Protein AF-A0A5A9PJC8-F1 (afdb_monomer_lite)

Sequence (171 aa):
MLGDKQVGGGYESVLSQLKVRIEHLNRTNTLSHHTIQRSDTGTTRKRSSTDSYGCTRWQPALPPGEGYDSLEVKRQKIEEMHLHEGISGAERGDVCKLIEGTYWLQRHMINATPSPTIADIKTKWPYLFTQRHIYGHFEQLTDKKSAQMFGIVYSGVWTNHKLIFQKQTNQ

Secondary structure (DSSP, 8-state):
---------THHHHHHHHHHHHHHHHS--TTTTSS----SS-------GGG--S-TTSSPPPPTT--HHHHHHHHHHHHHHHHHHGGGGGG-HHHHHHHHHTHHHHHHHHT-SSPPPHHHHHHH-TTTTSHHHHHHHHHHHHSS-HHHHHHHHTTS-------SS------

Organism: NCBI:txid1572043

Foldseek 3Di:
DDDPPDDDDPVVVVVVVVVVVVVVVVPPPPVVVPPDDDDPDPDDDDDDPVVQQAQPPLQPDDDPPDDPVNLVVLLVVLLVQCVVQNQNCLPDPSNVVSLLNNLNVLSCQCVDPVGDDPVVSCNSHVNCPPPVNVQVSSCNRRVDHPVVVVVVCVVDDDDDPDDDRDDPPDD

Radius of gyration: 23.4 Å; chains: 1; bounding box: 36×79×56 Å

Structure (mmCIF, N/CA/C/O backbone):
data_AF-A0A5A9PJC8-F1
#
_entry.id   AF-A0A5A9PJC8-F1
#
loop_
_atom_site.group_PDB
_atom_site.id
_atom_site.type_symbol
_atom_site.label_atom_id
_atom_site.label_alt_id
_atom_site.label_comp_id
_atom_site.label_asym_id
_atom_site.label_entity_id
_atom_site.label_seq_id
_atom_site.pdbx_PDB_ins_code
_atom_site.Cartn_x
_atom_site.Cartn_y
_atom_site.Cartn_z
_atom_site.occupancy
_atom_site.B_iso_or_equiv
_atom_site.auth_seq_id
_atom_site.auth_comp_id
_atom_site.auth_asym_id
_atom_site.auth_atom_id
_atom_site.pdbx_PDB_model_num
ATOM 1 N N . MET A 1 1 ? -14.274 -60.606 -26.144 1.00 35.06 1 MET A N 1
ATOM 2 C CA . MET A 1 1 ? -12.861 -60.323 -26.472 1.00 35.06 1 MET A CA 1
ATOM 3 C C . MET A 1 1 ? -12.687 -58.814 -26.466 1.00 35.06 1 MET A C 1
ATOM 5 O O . MET A 1 1 ? -13.561 -58.131 -26.987 1.00 35.06 1 MET A O 1
ATOM 9 N N . LEU A 1 2 ? -11.678 -58.327 -25.740 1.00 42.22 2 LEU A N 1
ATOM 10 C CA . LEU A 1 2 ? -11.449 -56.918 -25.412 1.00 42.22 2 LEU A CA 1
ATOM 11 C C . LEU A 1 2 ? -11.311 -56.053 -26.674 1.00 42.22 2 LEU A C 1
ATOM 13 O O . LEU A 1 2 ? -10.562 -56.396 -27.582 1.00 42.22 2 LEU A O 1
ATOM 17 N N . GLY A 1 3 ? -12.026 -54.928 -26.703 1.00 45.72 3 GLY A N 1
ATOM 18 C CA . GLY A 1 3 ? -11.773 -53.839 -27.639 1.00 45.72 3 GLY A CA 1
ATOM 19 C C . GLY A 1 3 ? -10.758 -52.887 -27.021 1.00 45.72 3 GLY A C 1
ATOM 20 O O . GLY A 1 3 ? -11.138 -51.992 -26.264 1.00 45.72 3 GLY A O 1
ATOM 21 N N . ASP A 1 4 ? -9.482 -53.102 -27.324 1.00 49.09 4 ASP A N 1
ATOM 22 C CA . ASP A 1 4 ? -8.403 -52.214 -26.908 1.00 49.09 4 ASP A CA 1
ATOM 23 C C . ASP A 1 4 ? -8.557 -50.871 -27.631 1.00 49.09 4 ASP A C 1
ATOM 25 O O . ASP A 1 4 ? -8.273 -50.725 -28.821 1.00 49.09 4 ASP A O 1
ATOM 29 N N . LYS A 1 5 ? -9.053 -49.866 -26.904 1.00 57.78 5 LYS A N 1
ATOM 30 C CA . LYS A 1 5 ? -9.005 -48.469 -27.336 1.00 57.78 5 LYS A CA 1
ATOM 31 C C . LYS A 1 5 ? -7.539 -48.050 -27.357 1.00 57.78 5 LYS A C 1
ATOM 33 O O . LYS A 1 5 ? -6.948 -47.793 -26.312 1.00 57.78 5 LYS A O 1
ATOM 38 N N . GLN A 1 6 ? -6.975 -48.025 -28.558 1.00 56.53 6 GLN A N 1
ATOM 39 C CA . GLN A 1 6 ? -5.624 -47.579 -28.861 1.00 56.53 6 GLN A CA 1
ATOM 40 C C . GLN A 1 6 ? -5.335 -46.232 -28.182 1.00 56.53 6 GLN A C 1
ATOM 42 O O . GLN A 1 6 ? -5.897 -45.195 -28.536 1.00 56.53 6 GLN A O 1
ATOM 47 N N . VAL A 1 7 ? -4.475 -46.273 -27.165 1.00 55.66 7 VAL A N 1
ATOM 48 C CA . VAL A 1 7 ? -3.917 -45.094 -26.499 1.00 55.66 7 VAL A CA 1
ATOM 49 C C . VAL A 1 7 ? -3.100 -44.322 -27.538 1.00 55.66 7 VAL A C 1
ATOM 51 O O . VAL A 1 7 ? -2.328 -44.926 -28.283 1.00 55.66 7 VAL A O 1
ATOM 54 N N . GLY A 1 8 ? -3.339 -43.009 -27.627 1.00 58.50 8 GLY A N 1
ATOM 55 C CA . GLY A 1 8 ? -2.855 -42.126 -28.692 1.00 58.50 8 GLY A CA 1
ATOM 56 C C . GLY A 1 8 ? -1.394 -42.358 -29.079 1.00 58.50 8 GLY A C 1
ATOM 57 O O . GLY A 1 8 ? -0.519 -42.466 -28.220 1.00 58.50 8 GLY A O 1
ATOM 58 N N . GLY A 1 9 ? -1.138 -42.439 -30.388 1.00 60.62 9 GLY A N 1
ATOM 59 C CA . GLY A 1 9 ? 0.200 -42.650 -30.927 1.00 60.62 9 GLY A CA 1
ATOM 60 C C . GLY A 1 9 ? 1.156 -41.581 -30.404 1.00 60.62 9 GLY A C 1
ATOM 61 O O . GLY A 1 9 ? 0.921 -40.391 -30.589 1.00 60.62 9 GLY A O 1
ATOM 62 N N . GLY A 1 10 ? 2.238 -41.995 -29.736 1.00 64.94 10 GLY A N 1
ATOM 63 C CA . GLY A 1 10 ? 3.174 -41.091 -29.051 1.00 64.94 10 GLY A CA 1
ATOM 64 C C . GLY A 1 10 ? 3.765 -39.978 -29.930 1.00 64.94 10 GLY A C 1
ATOM 65 O O . GLY A 1 10 ? 4.237 -38.970 -29.404 1.00 64.94 10 GLY A O 1
ATOM 66 N N . TYR A 1 11 ? 3.679 -40.110 -31.257 1.00 72.69 11 TYR A N 1
ATOM 67 C CA . TYR A 1 11 ? 4.076 -39.091 -32.226 1.00 72.69 11 TYR A CA 1
ATOM 68 C C . TYR A 1 11 ? 3.193 -37.827 -32.191 1.00 72.69 11 TYR A C 1
ATOM 70 O O . TYR A 1 11 ? 3.696 -36.739 -32.463 1.00 72.69 11 TYR A O 1
ATOM 78 N N . GLU A 1 12 ? 1.924 -37.920 -31.777 1.00 77.38 12 GLU A N 1
ATOM 79 C CA . GLU A 1 12 ? 1.019 -36.764 -31.644 1.00 77.38 12 GLU A CA 1
ATOM 80 C C . GLU A 1 12 ? 1.549 -35.746 -30.622 1.00 77.38 12 GLU A C 1
ATOM 82 O O . GLU A 1 12 ? 1.472 -34.531 -30.816 1.00 77.38 12 GLU A O 1
ATOM 87 N N . SER A 1 13 ? 2.174 -36.240 -29.547 1.00 77.19 13 SER A N 1
ATOM 88 C CA . SER A 1 13 ? 2.784 -35.391 -28.520 1.00 77.19 13 SER A CA 1
ATOM 89 C C . SER A 1 13 ? 3.969 -34.587 -29.064 1.00 77.19 13 SER A C 1
ATOM 91 O O . SER A 1 13 ? 4.107 -33.402 -28.755 1.00 77.19 13 SER A O 1
ATOM 93 N N . VAL A 1 14 ? 4.784 -35.206 -29.924 1.00 81.62 14 VAL A N 1
ATOM 94 C CA . VAL A 1 14 ? 5.953 -34.582 -30.554 1.00 81.62 14 VAL A CA 1
ATOM 95 C C . VAL A 1 14 ? 5.510 -33.569 -31.605 1.00 81.62 14 VAL A C 1
ATOM 97 O O . VAL A 1 14 ? 6.025 -32.454 -31.634 1.00 81.62 14 VAL A O 1
ATOM 100 N N . LEU A 1 15 ? 4.508 -33.908 -32.419 1.00 87.19 15 LEU A N 1
ATOM 101 C CA . LEU A 1 15 ? 3.936 -32.996 -33.412 1.00 87.19 15 LEU A CA 1
ATOM 102 C C . LEU A 1 15 ? 3.305 -31.761 -32.760 1.00 87.19 15 LEU A C 1
ATOM 104 O O . LEU A 1 15 ? 3.507 -30.644 -33.238 1.00 87.19 15 LEU A O 1
ATOM 108 N N . SER A 1 16 ? 2.598 -31.940 -31.642 1.00 80.88 16 SER A N 1
ATOM 109 C CA . SER A 1 16 ? 2.019 -30.833 -30.876 1.00 80.88 16 SER A CA 1
ATOM 110 C C . SER A 1 16 ? 3.103 -29.902 -30.319 1.00 80.88 16 SER A C 1
ATOM 112 O O . SER A 1 16 ? 3.038 -28.686 -30.508 1.00 80.88 16 SER A O 1
ATOM 114 N N . GLN A 1 17 ? 4.165 -30.462 -29.730 1.00 86.06 17 GLN A N 1
ATOM 115 C CA . GLN A 1 17 ? 5.312 -29.684 -29.247 1.00 86.06 17 GLN A CA 1
ATOM 116 C C . GLN A 1 17 ? 6.023 -28.932 -30.380 1.00 86.06 17 GLN A C 1
ATOM 118 O O . GLN A 1 17 ? 6.364 -27.758 -30.223 1.00 86.06 17 GLN A O 1
ATOM 123 N N . LEU A 1 18 ? 6.206 -29.574 -31.539 1.00 91.75 18 LEU A N 1
ATOM 124 C CA . LEU A 1 18 ? 6.846 -28.965 -32.704 1.00 91.75 18 LEU A CA 1
ATOM 125 C C . LEU A 1 18 ? 6.014 -27.799 -33.252 1.00 91.75 18 LEU A C 1
ATOM 127 O O . LEU A 1 18 ? 6.555 -26.732 -33.537 1.00 91.75 18 LEU A O 1
ATOM 131 N N . LYS A 1 19 ? 4.691 -27.970 -33.334 1.00 89.56 19 LYS A N 1
ATOM 132 C CA . LYS A 1 19 ? 3.757 -26.928 -33.776 1.00 89.56 19 LYS A CA 1
ATOM 133 C C . LYS A 1 19 ? 3.785 -25.716 -32.845 1.00 89.56 19 LYS A C 1
ATOM 135 O O . LYS A 1 19 ? 3.910 -24.592 -33.325 1.00 89.56 19 LYS A O 1
ATOM 140 N N . VAL A 1 20 ? 3.754 -25.943 -31.530 1.00 85.50 20 VAL A N 1
ATOM 141 C CA . VAL A 1 20 ? 3.872 -24.877 -30.519 1.00 85.50 20 VAL A CA 1
ATOM 142 C C . VAL A 1 20 ? 5.219 -24.162 -30.630 1.00 85.50 20 VAL A C 1
ATOM 144 O O . VAL A 1 20 ? 5.277 -22.935 -30.561 1.00 85.50 20 VAL A O 1
ATOM 147 N N . ARG A 1 21 ? 6.312 -24.904 -30.845 1.00 87.12 21 ARG A N 1
ATOM 148 C CA . ARG A 1 21 ? 7.652 -24.326 -31.013 1.00 87.12 21 ARG A CA 1
ATOM 149 C C . ARG A 1 21 ? 7.737 -23.450 -32.264 1.00 87.12 21 ARG A C 1
ATOM 151 O O . ARG A 1 21 ? 8.265 -22.346 -32.174 1.00 87.12 21 ARG A O 1
ATOM 158 N N . ILE A 1 22 ? 7.205 -23.909 -33.398 1.00 88.31 22 ILE A N 1
ATOM 159 C CA . ILE A 1 22 ? 7.155 -23.146 -34.656 1.00 88.31 22 ILE A CA 1
ATOM 160 C C . ILE A 1 22 ? 6.317 -21.881 -34.480 1.00 88.31 22 ILE A C 1
ATOM 162 O O . ILE A 1 22 ? 6.753 -20.803 -34.866 1.00 88.31 22 ILE A O 1
ATOM 166 N N . GLU A 1 23 ? 5.147 -21.986 -33.851 1.00 84.50 23 GLU A N 1
ATOM 167 C CA . GLU A 1 23 ? 4.307 -20.826 -33.561 1.00 84.50 23 GLU A CA 1
ATOM 168 C C . GLU A 1 23 ? 5.037 -19.815 -32.667 1.00 84.50 23 GLU A C 1
ATOM 170 O O . GLU A 1 23 ? 5.033 -18.623 -32.956 1.00 84.50 23 GLU A O 1
ATOM 175 N N . HIS A 1 24 ? 5.722 -20.276 -31.618 1.00 79.88 24 HIS A N 1
ATOM 176 C CA . HIS A 1 24 ? 6.482 -19.407 -30.723 1.00 79.88 24 HIS A CA 1
ATOM 177 C C . HIS A 1 24 ? 7.649 -18.696 -31.429 1.00 79.88 24 HIS A C 1
ATOM 179 O O . HIS A 1 24 ? 7.890 -17.523 -31.163 1.00 79.88 24 HIS A O 1
ATOM 185 N N . LEU A 1 25 ? 8.342 -19.374 -32.351 1.00 81.12 25 LEU A N 1
ATOM 186 C CA . LEU A 1 25 ? 9.416 -18.782 -33.159 1.00 81.12 25 LEU A CA 1
ATOM 187 C C . LEU A 1 25 ? 8.877 -17.804 -34.220 1.00 81.12 25 LEU A C 1
ATOM 189 O O . LEU A 1 25 ? 9.477 -16.756 -34.455 1.00 81.12 25 LEU A O 1
ATOM 193 N N . ASN A 1 26 ? 7.724 -18.116 -34.817 1.00 76.88 26 ASN A N 1
ATOM 194 C CA . ASN A 1 26 ? 7.049 -17.267 -35.803 1.00 76.88 26 ASN A CA 1
ATOM 195 C C . ASN A 1 26 ? 6.331 -16.067 -35.178 1.00 76.88 26 ASN A C 1
ATOM 197 O O . ASN A 1 26 ? 6.042 -15.099 -35.877 1.00 76.88 26 ASN A O 1
ATOM 201 N N . ARG A 1 27 ? 6.080 -16.074 -33.864 1.00 69.94 27 ARG A N 1
ATOM 202 C CA . ARG A 1 27 ? 5.665 -14.893 -33.087 1.00 69.94 27 ARG A CA 1
ATOM 203 C C . ARG A 1 27 ? 6.832 -13.914 -32.898 1.00 69.94 27 ARG A C 1
ATOM 205 O O . ARG A 1 27 ? 7.015 -13.367 -31.810 1.00 69.94 27 ARG A O 1
ATOM 212 N N . THR A 1 28 ? 7.628 -13.705 -33.950 1.00 55.84 28 THR A N 1
ATOM 213 C CA . THR A 1 28 ? 8.737 -12.755 -34.012 1.00 55.84 28 THR A CA 1
ATOM 214 C C . THR A 1 28 ? 8.278 -11.450 -33.374 1.00 55.84 28 THR A C 1
ATOM 216 O O . THR A 1 28 ? 7.294 -10.857 -33.798 1.00 55.84 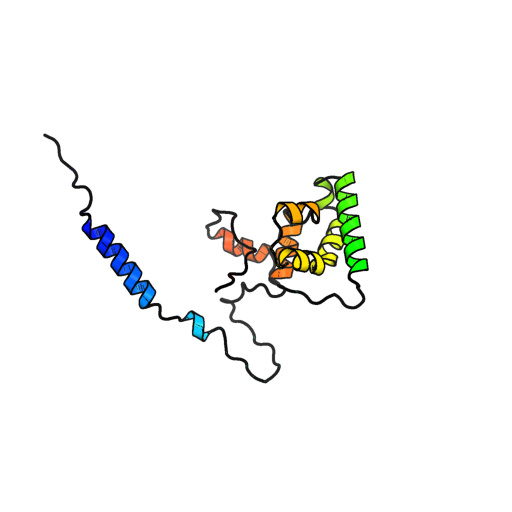28 THR A O 1
ATOM 219 N N . ASN A 1 29 ? 8.948 -11.113 -32.277 1.00 57.03 29 ASN A N 1
ATOM 220 C CA . ASN A 1 29 ? 8.639 -10.135 -31.241 1.00 57.03 29 ASN A CA 1
ATOM 221 C C . ASN A 1 29 ? 7.807 -8.901 -31.679 1.00 57.03 29 ASN A C 1
ATOM 223 O O . ASN A 1 29 ? 8.315 -7.783 -31.755 1.00 57.03 29 ASN A O 1
ATOM 227 N N . THR A 1 30 ? 6.496 -9.064 -31.884 1.00 52.06 30 THR A N 1
ATOM 228 C CA . THR A 1 30 ? 5.569 -7.944 -32.140 1.00 52.06 30 THR A CA 1
ATOM 229 C C . THR A 1 30 ? 5.432 -7.024 -30.925 1.00 52.06 30 THR A C 1
ATOM 231 O O . THR A 1 30 ? 5.014 -5.877 -31.060 1.00 52.06 30 THR A O 1
ATOM 234 N N . LEU A 1 31 ? 5.856 -7.487 -29.743 1.00 52.12 31 LEU A N 1
ATOM 235 C CA . LEU A 1 31 ? 5.922 -6.688 -28.521 1.00 52.12 31 LEU A CA 1
ATOM 236 C C . LEU A 1 31 ? 7.099 -5.697 -28.527 1.00 52.12 31 LEU A C 1
ATOM 238 O O . LEU A 1 31 ? 7.006 -4.638 -27.911 1.00 52.12 31 LEU A O 1
ATOM 242 N N . SER A 1 32 ? 8.180 -5.977 -29.263 1.00 46.62 32 SER A N 1
ATOM 243 C CA . SER A 1 32 ? 9.358 -5.096 -29.303 1.00 46.62 32 SER A CA 1
ATOM 244 C C . SER A 1 32 ? 9.175 -3.817 -30.124 1.00 46.62 32 SER A C 1
ATOM 246 O O . SER A 1 32 ? 9.923 -2.863 -29.923 1.00 46.62 32 SER A O 1
ATOM 248 N N . HIS A 1 33 ? 8.134 -3.722 -30.959 1.00 48.03 33 HIS A N 1
ATOM 249 C CA . HIS A 1 33 ? 7.837 -2.488 -31.696 1.00 48.03 33 HIS A CA 1
ATOM 250 C C . HIS A 1 33 ? 7.029 -1.452 -30.902 1.00 48.03 33 HIS A C 1
ATOM 252 O O . HIS A 1 33 ? 7.002 -0.286 -31.292 1.00 48.03 33 HIS A O 1
ATOM 258 N N . HIS A 1 34 ? 6.411 -1.822 -29.774 1.00 46.06 34 HIS A N 1
ATOM 259 C CA . HIS A 1 34 ? 5.541 -0.902 -29.031 1.00 46.06 34 HIS A CA 1
ATOM 260 C C . HIS A 1 34 ? 6.225 -0.158 -27.875 1.00 46.06 34 HIS A C 1
ATOM 262 O O . HIS A 1 34 ? 5.662 0.803 -27.351 1.00 46.06 34 HIS A O 1
ATOM 268 N N . THR A 1 35 ? 7.440 -0.549 -27.478 1.00 48.91 35 THR A N 1
ATOM 269 C CA . THR A 1 35 ? 8.063 -0.010 -26.256 1.00 48.91 35 THR A CA 1
ATOM 270 C C . THR A 1 35 ? 8.993 1.184 -26.483 1.00 48.91 35 THR A C 1
ATOM 272 O O . THR A 1 35 ? 9.245 1.920 -25.532 1.00 48.91 35 THR A O 1
ATOM 275 N N . ILE A 1 36 ? 9.475 1.475 -27.698 1.00 47.34 36 ILE A N 1
ATOM 276 C CA . ILE A 1 36 ? 10.401 2.606 -27.894 1.00 47.34 36 ILE A CA 1
ATOM 277 C C . ILE A 1 36 ? 10.078 3.388 -29.168 1.00 47.34 36 ILE A C 1
ATOM 279 O O . ILE A 1 36 ? 10.669 3.197 -30.221 1.00 47.34 36 ILE A O 1
ATOM 283 N N . GLN A 1 37 ? 9.190 4.370 -29.031 1.00 39.97 37 GLN A N 1
ATOM 284 C CA . GLN A 1 37 ? 9.353 5.627 -29.756 1.00 39.97 37 GLN A CA 1
ATOM 285 C C . GLN A 1 37 ? 9.348 6.749 -28.729 1.00 39.97 37 GLN A C 1
ATOM 287 O O . GLN A 1 37 ? 8.287 7.226 -28.330 1.00 39.97 37 GLN A O 1
ATOM 292 N N . ARG A 1 38 ? 10.530 7.157 -28.267 1.00 38.97 38 ARG A N 1
ATOM 293 C CA . ARG A 1 38 ? 10.699 8.429 -27.559 1.00 38.97 38 ARG A CA 1
ATOM 294 C C . ARG A 1 38 ? 10.487 9.535 -28.598 1.00 38.97 38 ARG A C 1
ATOM 296 O O . ARG A 1 38 ? 11.282 9.639 -29.520 1.00 38.97 38 ARG A O 1
ATOM 303 N N . SER A 1 39 ? 9.398 10.300 -28.502 1.00 40.97 39 SER A N 1
ATOM 304 C CA . SER A 1 39 ? 9.319 11.595 -29.192 1.00 40.97 39 SER A CA 1
ATOM 305 C C . SER A 1 39 ? 9.912 12.651 -28.275 1.00 40.97 39 SER A C 1
ATOM 307 O O . SER A 1 39 ? 9.483 12.770 -27.129 1.00 40.97 39 SER A O 1
ATOM 309 N N . ASP A 1 40 ? 10.865 13.404 -28.804 1.00 43.19 40 ASP A N 1
ATOM 310 C CA . ASP A 1 40 ? 11.647 14.456 -28.144 1.00 43.19 40 ASP A CA 1
ATOM 311 C C . ASP A 1 40 ? 10.857 15.756 -27.882 1.00 43.19 40 ASP A C 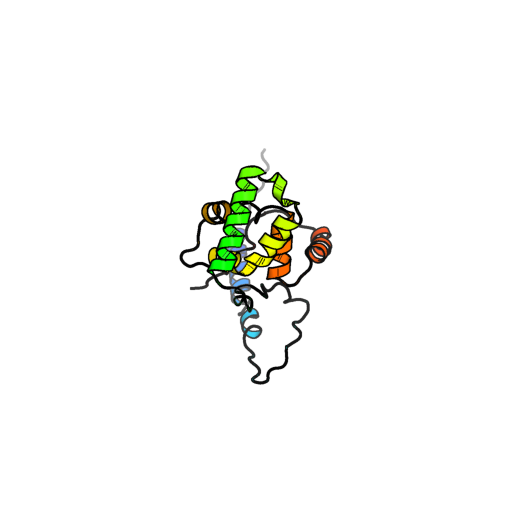1
ATOM 313 O O . ASP A 1 40 ? 11.387 16.858 -27.849 1.00 43.19 40 ASP A O 1
ATOM 317 N N . THR A 1 41 ? 9.540 15.662 -27.722 1.00 40.84 41 THR A N 1
ATOM 318 C CA . THR A 1 41 ? 8.671 16.827 -27.536 1.00 40.84 41 THR A CA 1
ATOM 319 C C . THR A 1 41 ? 7.625 16.496 -26.485 1.00 40.84 41 THR A C 1
ATOM 321 O O . THR A 1 41 ? 6.815 15.587 -26.674 1.00 40.84 41 THR A O 1
ATOM 324 N N . GLY A 1 42 ? 7.684 17.208 -25.357 1.00 41.53 42 GLY A N 1
ATOM 325 C CA . GLY A 1 42 ? 6.943 16.967 -24.115 1.00 41.53 42 GLY A CA 1
ATOM 326 C C . GLY A 1 42 ? 5.427 17.159 -24.197 1.00 41.53 42 GLY A C 1
ATOM 327 O O . GLY A 1 42 ? 4.867 18.006 -23.511 1.00 41.53 42 GLY A O 1
ATOM 328 N N . THR A 1 43 ? 4.744 16.343 -24.994 1.00 38.47 43 THR A N 1
ATOM 329 C CA . THR A 1 43 ? 3.283 16.218 -24.990 1.00 38.47 43 THR A CA 1
ATOM 330 C C . THR A 1 43 ? 2.892 14.811 -24.552 1.00 38.47 43 THR A C 1
ATOM 332 O O . THR A 1 43 ? 3.348 13.802 -25.091 1.00 38.47 43 THR A O 1
ATOM 335 N N . THR A 1 44 ? 2.057 14.741 -23.518 1.00 42.16 44 THR A N 1
ATOM 336 C CA . THR A 1 44 ? 1.537 13.507 -22.927 1.00 42.16 44 THR A CA 1
ATOM 337 C C . THR A 1 44 ? 0.762 12.700 -23.969 1.00 42.16 44 THR A C 1
ATOM 339 O O . THR A 1 44 ? -0.320 13.079 -24.415 1.00 42.16 44 THR A O 1
ATOM 342 N N . ARG A 1 45 ? 1.315 11.553 -24.380 1.00 44.44 45 ARG A N 1
ATOM 343 C CA . ARG A 1 45 ? 0.636 10.633 -25.301 1.00 44.44 45 ARG A CA 1
ATOM 344 C C . ARG A 1 45 ? -0.573 9.995 -24.620 1.00 44.44 45 ARG A C 1
ATOM 346 O O . ARG A 1 45 ? -0.436 9.357 -23.577 1.00 44.44 45 ARG A O 1
ATOM 353 N N . LYS A 1 46 ? -1.743 10.089 -25.258 1.00 45.19 46 LYS A N 1
ATOM 354 C CA . LYS A 1 46 ? -2.902 9.248 -24.930 1.00 45.19 46 LYS A CA 1
ATOM 355 C C . LYS A 1 46 ? -2.561 7.798 -25.290 1.00 45.19 46 LYS A C 1
ATOM 357 O O . LYS A 1 46 ? -2.444 7.467 -26.467 1.00 45.19 46 LYS A O 1
ATOM 362 N N . ARG A 1 47 ? -2.358 6.953 -24.272 1.00 48.22 47 ARG A N 1
ATOM 363 C CA . ARG A 1 47 ? -2.219 5.496 -24.434 1.00 48.22 47 ARG A CA 1
ATOM 364 C C . ARG A 1 47 ? -3.509 4.932 -25.034 1.00 48.22 47 ARG A C 1
ATOM 366 O O . ARG A 1 47 ? -4.600 5.321 -24.619 1.00 48.22 47 ARG A O 1
ATOM 373 N N . SER A 1 48 ? -3.374 4.033 -26.006 1.00 45.22 48 SER A N 1
ATOM 374 C CA . SER A 1 48 ? -4.496 3.272 -26.560 1.00 45.22 48 SER A CA 1
ATOM 375 C C . SER A 1 48 ? -5.157 2.456 -25.440 1.00 45.22 48 SER A C 1
ATOM 377 O O . SER A 1 48 ? -4.478 1.964 -24.537 1.00 45.22 48 SER A O 1
ATOM 379 N N . SER A 1 49 ? -6.490 2.340 -25.449 1.00 53.72 49 SER A N 1
ATOM 380 C CA . SER A 1 49 ? -7.251 1.778 -24.316 1.00 53.72 49 SER A CA 1
ATOM 381 C C . SER A 1 49 ? -6.886 0.325 -23.981 1.00 53.72 49 SER A C 1
ATOM 383 O O . SER A 1 49 ? -7.141 -0.124 -22.866 1.00 53.72 49 SER A O 1
ATOM 385 N N . THR A 1 50 ? -6.258 -0.392 -24.917 1.00 43.34 50 THR A N 1
ATOM 386 C CA . THR A 1 50 ? -5.865 -1.802 -24.787 1.00 43.34 50 THR A CA 1
ATOM 387 C C . THR A 1 50 ? -4.549 -2.004 -24.013 1.00 43.34 50 THR A C 1
ATOM 389 O O . THR A 1 50 ? -4.395 -3.027 -23.357 1.00 43.34 50 THR A O 1
ATOM 392 N N . ASP A 1 51 ? -3.637 -1.023 -23.988 1.00 47.84 51 ASP A N 1
ATOM 393 C CA . ASP A 1 51 ? -2.329 -1.079 -23.284 1.00 47.84 51 ASP A CA 1
ATOM 394 C C . ASP A 1 51 ? -2.369 -0.374 -21.908 1.00 47.84 51 ASP A C 1
ATOM 396 O O . ASP A 1 51 ? -1.413 0.204 -21.390 1.00 47.84 51 ASP A O 1
ATOM 400 N N . SER A 1 52 ? -3.556 -0.324 -21.309 1.00 54.03 52 SER A N 1
ATOM 401 C CA . SER A 1 52 ? -3.828 0.581 -20.194 1.00 54.03 52 SER A CA 1
ATOM 402 C C . SER A 1 52 ? -3.467 -0.017 -18.817 1.00 54.03 5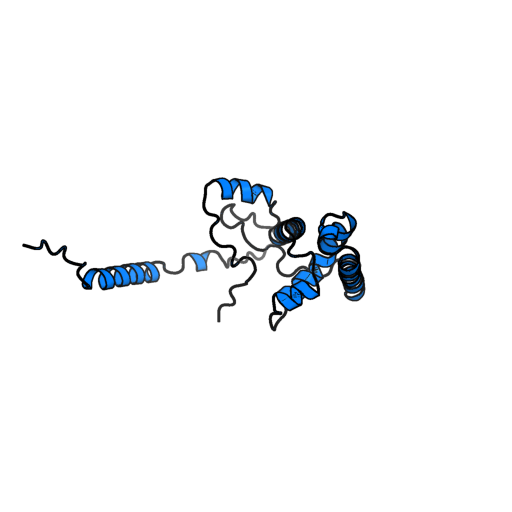2 SER A C 1
ATOM 404 O O . SER A 1 52 ? -3.570 0.672 -17.810 1.00 54.03 52 SER A O 1
ATOM 406 N N . TYR A 1 53 ? -3.055 -1.286 -18.713 1.00 58.56 53 TYR A N 1
ATOM 407 C CA . TYR A 1 53 ? -2.804 -1.968 -17.422 1.00 58.56 53 TYR A CA 1
ATOM 408 C C . TYR A 1 53 ? -1.385 -1.790 -16.853 1.00 58.56 53 TYR A C 1
ATOM 410 O O . TYR A 1 53 ? -0.927 -2.597 -16.046 1.00 58.56 53 TYR A O 1
ATOM 418 N N . GLY A 1 54 ? -0.673 -0.734 -17.245 1.00 69.19 54 GLY A N 1
ATOM 419 C CA . GLY A 1 54 ? 0.633 -0.421 -16.669 1.00 69.19 54 GLY A CA 1
ATOM 420 C C . GLY A 1 54 ? 0.530 0.135 -15.243 1.00 69.19 54 GLY A C 1
ATOM 421 O O . GLY A 1 54 ? -0.337 0.953 -14.950 1.00 69.19 54 GLY A O 1
ATOM 422 N N . CYS A 1 55 ? 1.464 -0.252 -14.368 1.00 81.12 55 CYS A N 1
ATOM 423 C CA . CYS A 1 55 ? 1.687 0.411 -13.080 1.00 81.12 55 CYS A CA 1
ATOM 424 C C . CYS A 1 55 ? 2.191 1.847 -13.320 1.00 81.12 55 CYS A C 1
ATOM 426 O O . CYS A 1 55 ? 3.388 2.059 -13.525 1.00 81.12 55 CYS A O 1
ATOM 428 N N . THR A 1 56 ? 1.294 2.833 -13.327 1.00 83.56 56 THR A N 1
ATOM 429 C CA . THR A 1 56 ? 1.606 4.251 -13.564 1.00 83.56 56 THR A CA 1
ATOM 430 C C . THR A 1 56 ? 2.424 4.856 -12.426 1.00 83.56 56 THR A C 1
ATOM 432 O O . THR A 1 56 ? 3.303 5.676 -12.683 1.00 83.56 56 THR A O 1
ATOM 435 N N . ARG A 1 57 ? 2.202 4.408 -11.183 1.00 86.81 57 ARG A N 1
ATOM 436 C CA . ARG A 1 57 ? 2.895 4.903 -9.978 1.00 86.81 57 ARG A CA 1
ATOM 437 C C . ARG A 1 57 ? 3.747 3.823 -9.305 1.00 86.81 57 ARG A C 1
ATOM 439 O O . ARG A 1 57 ? 3.683 3.651 -8.089 1.00 86.81 57 ARG A O 1
ATOM 446 N N . TRP A 1 58 ? 4.538 3.077 -10.089 1.00 87.50 58 TRP A N 1
ATOM 447 C CA . TRP A 1 58 ? 5.401 1.991 -9.584 1.00 87.50 58 TRP A CA 1
ATOM 448 C C . TRP A 1 58 ? 6.428 2.467 -8.545 1.00 87.50 58 TRP A C 1
ATOM 450 O O . TRP A 1 58 ? 6.598 1.824 -7.508 1.00 87.50 58 TRP A O 1
ATOM 460 N N . GLN A 1 59 ? 7.109 3.583 -8.822 1.00 88.19 59 GLN A N 1
ATOM 461 C CA . GLN A 1 59 ? 8.102 4.201 -7.941 1.00 88.19 59 GLN A CA 1
ATOM 462 C C . GLN A 1 59 ? 7.768 5.692 -7.797 1.00 88.19 59 GLN A C 1
ATOM 464 O O . GLN A 1 59 ? 8.233 6.502 -8.599 1.00 88.19 59 GLN A O 1
ATOM 469 N N . PRO A 1 60 ? 6.882 6.050 -6.852 1.00 88.56 60 PRO A N 1
ATOM 470 C CA . PRO A 1 60 ? 6.466 7.433 -6.661 1.00 88.56 60 PRO A CA 1
ATOM 471 C C . PRO A 1 60 ? 7.635 8.304 -6.178 1.00 88.56 60 PRO A C 1
ATOM 473 O O . PRO A 1 60 ? 8.534 7.829 -5.481 1.00 88.56 60 PRO A O 1
ATOM 476 N N . ALA A 1 61 ? 7.599 9.591 -6.524 1.00 88.31 61 ALA A N 1
ATOM 477 C CA . ALA A 1 61 ? 8.472 10.591 -5.919 1.00 88.31 61 ALA A CA 1
ATOM 478 C C . ALA A 1 61 ? 8.020 10.889 -4.481 1.00 88.31 61 ALA A C 1
ATOM 480 O O . ALA A 1 61 ? 6.845 10.709 -4.149 1.00 88.31 61 ALA A O 1
ATOM 481 N N . LEU A 1 62 ? 8.953 11.333 -3.636 1.00 89.44 62 LEU A N 1
ATOM 482 C CA . LEU A 1 62 ? 8.634 11.752 -2.274 1.00 89.44 62 LEU A CA 1
ATOM 483 C C . LEU A 1 62 ? 7.652 12.943 -2.329 1.00 89.44 62 LEU A C 1
ATOM 485 O O . LEU A 1 62 ? 7.906 13.878 -3.096 1.00 89.44 62 LEU A O 1
ATOM 489 N N . PRO A 1 63 ? 6.534 12.921 -1.580 1.00 87.06 63 PRO A N 1
ATOM 490 C CA . PRO A 1 63 ? 5.580 14.024 -1.583 1.00 87.06 63 PRO A CA 1
ATOM 491 C C . PRO A 1 63 ? 6.230 15.352 -1.152 1.00 87.06 63 PRO A C 1
ATOM 493 O O . PRO A 1 63 ? 7.039 15.367 -0.222 1.00 87.06 63 PRO A O 1
ATOM 496 N N . PRO A 1 64 ? 5.887 16.483 -1.794 1.00 83.38 64 PRO A N 1
ATOM 497 C CA . PRO A 1 64 ? 6.440 17.783 -1.432 1.00 83.38 64 PRO A CA 1
ATOM 498 C C . PRO A 1 64 ? 6.017 18.171 -0.010 1.00 83.38 64 PRO A C 1
ATOM 500 O O . PRO A 1 64 ? 4.837 18.121 0.328 1.00 83.38 64 PRO A O 1
ATOM 503 N N . GLY A 1 65 ? 6.985 18.571 0.816 1.00 82.62 65 GLY A N 1
ATOM 504 C CA . GLY A 1 65 ? 6.750 18.954 2.212 1.00 82.62 65 GLY A CA 1
ATOM 505 C C . GLY A 1 65 ? 6.739 17.792 3.209 1.00 82.62 65 GLY A C 1
ATOM 506 O O . GLY A 1 65 ? 6.675 18.045 4.409 1.00 82.62 65 GLY A O 1
ATOM 507 N N . GLU A 1 66 ? 6.859 16.540 2.754 1.00 84.31 66 GLU A N 1
ATOM 508 C CA . GLU A 1 66 ? 7.001 15.382 3.638 1.00 84.31 66 GLU A CA 1
ATOM 509 C C . GLU A 1 66 ? 8.423 14.816 3.576 1.00 84.31 66 GLU A C 1
ATOM 511 O O . GLU A 1 66 ? 8.953 14.526 2.506 1.00 84.31 66 GLU A O 1
ATOM 516 N N . GLY A 1 67 ? 9.053 14.667 4.743 1.00 90.81 67 GLY A N 1
ATOM 517 C CA . GLY A 1 67 ? 10.334 13.976 4.888 1.00 90.81 67 GLY A CA 1
ATOM 518 C C . GLY A 1 67 ? 10.152 12.480 5.143 1.00 90.81 67 GLY A C 1
ATOM 519 O O . GLY A 1 67 ? 9.080 12.041 5.566 1.00 90.81 67 GLY A O 1
ATOM 520 N N . TYR A 1 68 ? 11.224 11.706 4.952 1.00 91.12 68 TYR A N 1
ATOM 521 C CA . TYR A 1 68 ? 11.251 10.280 5.297 1.00 91.12 68 TYR A CA 1
ATOM 522 C C . TYR A 1 68 ? 10.797 10.039 6.746 1.00 91.12 68 TYR A C 1
ATOM 524 O O . TYR A 1 68 ? 9.906 9.228 6.982 1.00 91.12 68 TYR A O 1
ATOM 532 N N . ASP A 1 69 ? 11.326 10.818 7.695 1.00 92.44 69 ASP A N 1
ATOM 533 C CA . ASP A 1 69 ? 10.996 10.685 9.119 1.00 92.44 69 ASP A CA 1
ATOM 534 C C . ASP A 1 69 ? 9.514 10.962 9.403 1.00 92.44 69 ASP A C 1
AT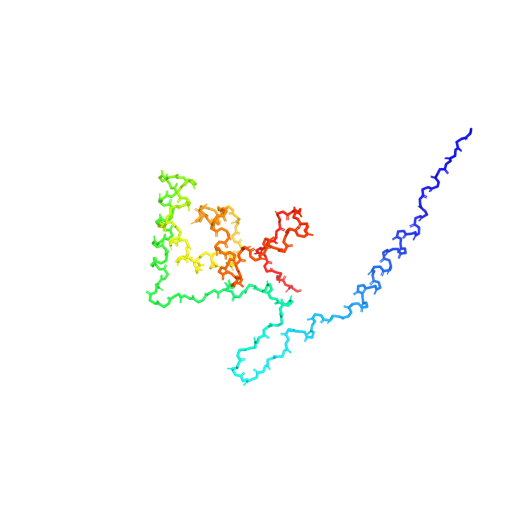OM 536 O O . ASP A 1 69 ? 8.888 10.281 10.211 1.00 92.44 69 ASP A O 1
ATOM 540 N N . SER A 1 70 ? 8.910 11.916 8.687 1.00 94.38 70 SER A N 1
ATOM 541 C CA . SER A 1 70 ? 7.481 12.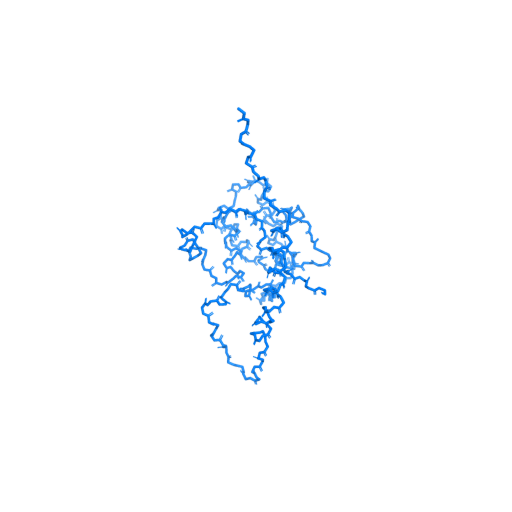218 8.822 1.00 94.38 70 SER A CA 1
ATOM 542 C C . SER A 1 70 ? 6.609 11.046 8.361 1.00 94.38 70 SER A C 1
ATOM 544 O O . SER A 1 70 ? 5.630 10.691 9.022 1.00 94.38 70 SER A O 1
ATOM 546 N N . LEU A 1 71 ? 6.984 10.405 7.250 1.00 94.38 71 LEU A N 1
ATOM 547 C CA . LEU A 1 71 ? 6.306 9.209 6.750 1.00 94.38 71 LEU A CA 1
ATOM 548 C C . LEU A 1 71 ? 6.499 8.009 7.680 1.00 94.38 71 LEU A C 1
ATOM 550 O O . LEU A 1 71 ? 5.562 7.235 7.879 1.00 94.38 71 LEU A O 1
ATOM 554 N N . GLU A 1 72 ? 7.679 7.873 8.279 1.00 95.69 72 GLU A N 1
ATOM 555 C CA . GLU A 1 72 ? 7.974 6.809 9.236 1.00 95.69 72 GLU A CA 1
ATOM 556 C C . GLU A 1 72 ? 7.155 6.964 10.527 1.00 95.69 72 GLU A C 1
ATOM 558 O O . GLU A 1 72 ? 6.603 5.980 11.015 1.00 95.69 72 GLU A O 1
ATOM 563 N N . VAL A 1 73 ? 6.951 8.190 11.023 1.00 96.31 73 VAL A N 1
ATOM 564 C CA . VAL A 1 73 ? 6.041 8.460 12.155 1.00 96.31 73 VAL A CA 1
ATOM 565 C C . VAL A 1 73 ? 4.605 8.033 11.826 1.00 96.31 73 VAL A C 1
ATOM 567 O O . VAL A 1 73 ? 3.936 7.398 12.643 1.00 96.31 73 VAL A O 1
ATOM 570 N N . LYS A 1 74 ? 4.117 8.317 10.611 1.00 96.19 74 LYS A N 1
ATOM 571 C CA . LYS A 1 74 ? 2.789 7.851 10.171 1.00 96.19 74 LYS A CA 1
ATOM 572 C C . LYS A 1 74 ? 2.713 6.325 10.109 1.00 96.19 74 LYS A C 1
ATOM 574 O O . LYS A 1 74 ? 1.691 5.757 10.485 1.00 96.19 74 LYS A O 1
ATOM 579 N N . ARG A 1 75 ? 3.779 5.662 9.654 1.00 96.38 75 ARG A N 1
ATOM 580 C CA . ARG A 1 75 ? 3.871 4.197 9.616 1.00 96.38 75 ARG A CA 1
ATOM 581 C C . ARG A 1 75 ? 3.823 3.591 11.019 1.00 96.38 75 ARG A C 1
ATOM 583 O O . ARG A 1 75 ? 3.048 2.669 11.240 1.00 96.38 75 ARG A O 1
ATOM 590 N N . GLN A 1 76 ? 4.582 4.135 11.966 1.00 96.75 76 GLN A N 1
ATOM 591 C CA . GLN A 1 76 ? 4.563 3.685 13.363 1.00 96.75 76 GLN A CA 1
ATOM 592 C C . GLN A 1 76 ? 3.173 3.841 13.985 1.00 96.75 76 GLN A C 1
ATOM 594 O O . GLN A 1 76 ? 2.689 2.929 14.648 1.00 96.75 76 GLN A O 1
ATOM 599 N N . LYS A 1 77 ? 2.476 4.944 13.686 1.00 96.31 77 LYS A N 1
ATOM 600 C CA . LYS A 1 77 ? 1.086 5.134 14.117 1.00 96.31 77 LYS A CA 1
ATOM 601 C C . LYS A 1 77 ? 0.155 4.042 13.579 1.00 96.31 77 LYS A C 1
ATOM 603 O O . LYS A 1 77 ? -0.717 3.573 14.300 1.00 96.31 77 LYS A O 1
ATOM 608 N N . ILE A 1 78 ? 0.333 3.610 12.329 1.00 95.69 78 ILE A N 1
ATOM 609 C CA . ILE A 1 78 ? -0.441 2.495 11.762 1.00 95.69 78 ILE A CA 1
ATOM 610 C C . ILE A 1 78 ? -0.189 1.194 12.544 1.00 95.69 78 ILE A C 1
ATOM 612 O O . ILE A 1 78 ? -1.137 0.459 12.824 1.00 95.69 78 ILE A O 1
ATOM 616 N N . GLU A 1 79 ? 1.066 0.907 12.898 1.00 95.44 79 GLU A N 1
ATOM 617 C CA . GLU A 1 79 ? 1.423 -0.269 13.703 1.00 95.44 79 GLU A CA 1
ATOM 618 C C . GLU A 1 79 ? 0.802 -0.213 15.101 1.00 95.44 79 GLU A C 1
ATOM 620 O O . GLU A 1 79 ? 0.193 -1.188 15.533 1.00 95.44 79 GLU A 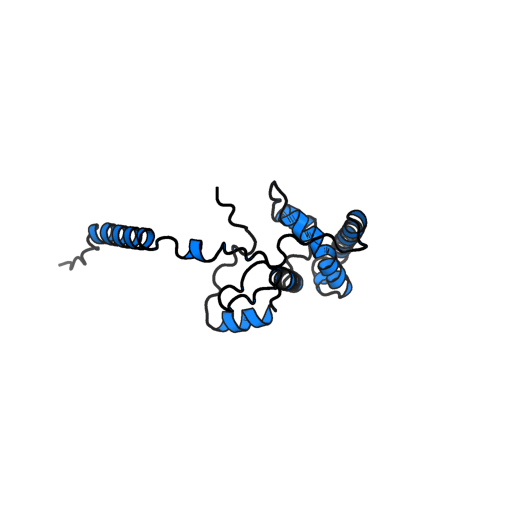O 1
ATOM 625 N N . GLU A 1 80 ? 0.892 0.932 15.779 1.00 95.56 80 GLU A N 1
ATOM 626 C CA . GLU A 1 80 ? 0.295 1.155 17.100 1.00 95.56 80 GLU A CA 1
ATOM 627 C C . GLU A 1 80 ? -1.219 0.913 17.079 1.00 95.56 80 GLU A C 1
ATOM 629 O O . GLU A 1 80 ? -1.756 0.166 17.896 1.00 95.56 80 GLU A O 1
ATOM 634 N N . MET A 1 81 ? -1.911 1.460 16.080 1.00 94.75 81 MET A N 1
ATOM 635 C CA . MET A 1 81 ? -3.344 1.234 15.909 1.00 94.75 81 MET A CA 1
ATOM 636 C C . MET A 1 81 ? -3.679 -0.243 15.690 1.00 94.75 81 MET A C 1
ATOM 638 O O . MET A 1 81 ? -4.684 -0.735 16.195 1.00 94.75 81 MET A O 1
ATOM 642 N N . HIS A 1 82 ? -2.842 -0.972 14.950 1.00 94.81 82 HIS A N 1
ATOM 643 C CA . HIS A 1 82 ? -3.013 -2.412 14.776 1.00 94.81 82 HIS A CA 1
ATOM 644 C C . HIS A 1 82 ? -2.776 -3.199 16.070 1.00 94.81 82 HIS A C 1
ATOM 646 O O . HIS A 1 82 ? -3.461 -4.190 16.303 1.00 94.81 82 HIS A O 1
ATOM 652 N N . LEU A 1 83 ? -1.855 -2.768 16.936 1.00 94.25 83 LEU A N 1
ATOM 653 C CA . LEU A 1 83 ? -1.646 -3.407 18.239 1.00 94.25 83 LEU A CA 1
ATOM 654 C C . LEU A 1 83 ? -2.870 -3.265 19.154 1.00 94.25 83 LEU A C 1
ATOM 656 O O . LEU A 1 83 ? -3.199 -4.206 19.872 1.00 94.25 83 LEU A O 1
ATOM 660 N N . HIS A 1 84 ? -3.555 -2.121 19.110 1.00 92.12 84 HIS A N 1
ATOM 661 C CA . HIS A 1 84 ? -4.734 -1.873 19.941 1.00 92.12 84 HIS A CA 1
ATOM 662 C C . HIS A 1 84 ? -6.026 -2.491 19.390 1.00 92.12 84 HIS A C 1
ATOM 664 O O . HIS A 1 84 ? -6.845 -2.980 20.166 1.00 92.12 84 HIS A O 1
ATOM 670 N N . GLU A 1 85 ? -6.229 -2.469 18.071 1.00 91.56 85 GLU A N 1
ATOM 671 C CA . GLU A 1 85 ? -7.523 -2.804 17.448 1.00 91.56 85 GLU A CA 1
ATOM 672 C C . GLU A 1 85 ? -7.483 -4.061 16.574 1.00 91.56 85 GLU A C 1
ATOM 674 O O . GLU A 1 85 ? -8.524 -4.555 16.129 1.00 91.56 85 GLU A O 1
ATOM 679 N N . GLY A 1 86 ? -6.289 -4.593 16.312 1.00 92.69 86 GLY A N 1
ATOM 680 C CA . GLY A 1 86 ? -6.088 -5.686 15.372 1.00 92.69 86 GLY A CA 1
ATOM 681 C C . GLY A 1 86 ? -6.571 -5.327 13.967 1.00 92.69 86 GLY A C 1
ATOM 682 O O . GLY A 1 86 ? -6.591 -4.172 13.556 1.00 92.69 86 GLY A O 1
ATOM 683 N N . ILE A 1 87 ? -7.001 -6.334 13.209 1.00 90.81 87 ILE A N 1
ATOM 684 C CA . ILE A 1 87 ? -7.433 -6.161 11.811 1.00 90.81 87 ILE A CA 1
ATOM 685 C C . ILE A 1 87 ? -8.727 -5.330 11.703 1.00 90.81 87 ILE A C 1
ATOM 687 O O . ILE A 1 87 ? -8.956 -4.685 10.681 1.00 90.81 87 ILE A O 1
ATOM 691 N N . SER A 1 88 ? -9.546 -5.281 12.758 1.00 90.00 88 SER A N 1
ATOM 692 C CA . SER A 1 88 ? -10.814 -4.536 12.782 1.00 90.00 88 SER A CA 1
ATOM 693 C C . SER A 1 88 ? -10.636 -3.026 12.584 1.00 90.00 88 SER A C 1
ATOM 695 O O . SER A 1 88 ? -11.542 -2.369 12.075 1.00 90.00 88 SER A O 1
ATOM 697 N N . GLY A 1 89 ? -9.459 -2.478 12.913 1.00 90.38 89 GLY A N 1
ATOM 698 C CA . GLY A 1 89 ? -9.134 -1.066 12.693 1.00 90.38 89 GLY A CA 1
ATOM 699 C C . GLY A 1 89 ? -9.011 -0.665 11.215 1.00 90.38 89 GLY A C 1
ATOM 700 O O . GLY A 1 89 ? -8.977 0.523 10.902 1.00 90.38 89 GLY A O 1
ATOM 701 N N . ALA A 1 90 ? -8.991 -1.623 10.280 1.00 90.31 90 ALA A N 1
ATOM 702 C CA . ALA A 1 90 ? -8.779 -1.359 8.855 1.00 90.31 90 ALA A CA 1
ATOM 703 C C . ALA A 1 90 ? -9.824 -0.415 8.233 1.00 90.31 90 ALA A C 1
ATOM 705 O O . ALA A 1 90 ? -9.512 0.348 7.325 1.00 90.31 90 ALA A O 1
ATOM 706 N N . GLU A 1 91 ? -11.067 -0.446 8.710 1.00 90.44 91 GLU A N 1
ATOM 707 C CA . GLU A 1 91 ? -12.144 0.368 8.134 1.00 90.44 91 GLU A CA 1
ATOM 708 C C . GLU A 1 91 ? -12.188 1.794 8.697 1.00 90.44 91 GLU A C 1
ATOM 710 O O . GLU A 1 91 ? -12.980 2.622 8.236 1.00 90.44 91 GLU A O 1
ATOM 715 N N . ARG A 1 92 ? -11.339 2.130 9.679 1.00 91.81 92 ARG A N 1
ATOM 716 C CA . ARG A 1 92 ? -11.349 3.480 10.236 1.00 91.81 92 ARG A CA 1
ATOM 717 C C . ARG A 1 92 ? -10.825 4.498 9.236 1.00 91.81 92 ARG A C 1
ATOM 719 O O . ARG A 1 92 ? -9.785 4.319 8.599 1.00 91.81 92 ARG A O 1
ATOM 726 N N . GLY A 1 93 ? -11.517 5.632 9.156 1.00 91.44 93 GLY A N 1
ATOM 727 C CA . GLY A 1 93 ? -11.168 6.703 8.226 1.00 91.44 93 GLY A CA 1
ATOM 728 C C . GLY A 1 93 ? -9.778 7.304 8.455 1.00 91.44 93 GLY A C 1
ATOM 729 O O . GLY A 1 93 ? -9.172 7.809 7.514 1.00 91.44 93 GLY A O 1
ATOM 730 N N . ASP A 1 94 ? -9.245 7.247 9.674 1.00 94.06 94 ASP A N 1
ATOM 731 C CA . ASP A 1 94 ? -7.889 7.701 9.974 1.00 94.06 94 ASP A CA 1
ATOM 732 C C . ASP A 1 94 ? -6.814 6.698 9.533 1.00 94.06 94 ASP A C 1
ATOM 734 O O . ASP A 1 94 ? -5.834 7.132 8.929 1.00 94.06 94 ASP A O 1
ATOM 738 N N . VAL A 1 95 ? -7.021 5.384 9.707 1.00 94.56 95 VAL A N 1
ATOM 739 C CA . VAL A 1 95 ? -6.149 4.345 9.115 1.00 94.56 95 VAL A CA 1
ATOM 740 C C . VAL A 1 95 ? -6.096 4.493 7.601 1.00 94.56 95 VAL A C 1
ATOM 742 O O . VAL A 1 95 ? -5.008 4.485 7.031 1.00 94.56 95 VAL A O 1
ATOM 745 N N . CYS A 1 96 ? -7.244 4.720 6.958 1.00 93.69 96 CYS A N 1
ATOM 746 C CA . CYS A 1 96 ? -7.314 4.916 5.510 1.00 93.69 96 CYS A CA 1
ATOM 747 C C . CYS A 1 96 ? -6.416 6.069 5.054 1.00 93.69 96 CYS A C 1
ATOM 749 O O . CYS A 1 96 ? -5.574 5.897 4.175 1.00 93.69 96 CYS A O 1
ATOM 751 N N . LYS A 1 97 ? -6.542 7.233 5.706 1.00 95.00 97 LYS A N 1
ATOM 752 C CA . LYS A 1 97 ? -5.723 8.417 5.405 1.00 95.00 97 LYS A CA 1
ATOM 753 C C . LYS A 1 97 ? -4.237 8.163 5.648 1.00 95.00 97 LYS A C 1
ATOM 755 O O . LYS A 1 97 ? -3.403 8.639 4.881 1.00 95.00 97 LYS A O 1
ATOM 760 N N . LEU A 1 98 ? -3.896 7.425 6.705 1.00 95.69 98 LEU A N 1
ATOM 761 C CA . LEU A 1 98 ? -2.510 7.079 7.013 1.00 95.69 98 LEU A CA 1
ATOM 762 C C . LEU A 1 98 ? -1.923 6.127 5.963 1.00 95.69 98 LEU A C 1
ATOM 764 O O . LEU A 1 98 ? -0.811 6.360 5.492 1.00 95.69 98 LEU A O 1
ATOM 768 N N . ILE A 1 99 ? -2.658 5.089 5.557 1.00 95.06 99 ILE A N 1
ATOM 769 C CA . ILE A 1 99 ? -2.223 4.140 4.523 1.00 95.06 99 ILE A CA 1
ATOM 770 C C . ILE A 1 99 ? -2.083 4.845 3.169 1.00 95.06 99 ILE A C 1
ATOM 772 O O . ILE A 1 99 ? -1.080 4.658 2.485 1.00 95.06 99 ILE A O 1
ATOM 776 N N . GLU A 1 100 ? -3.026 5.704 2.790 1.00 94.25 100 GLU A N 1
ATOM 777 C CA . GLU A 1 100 ? -2.933 6.477 1.547 1.00 94.25 100 GLU A CA 1
ATOM 778 C C . GLU A 1 100 ? -1.748 7.452 1.568 1.00 94.25 100 GLU A C 1
ATOM 780 O O . GLU A 1 100 ? -0.983 7.521 0.606 1.00 94.25 100 GLU A O 1
ATOM 785 N N . GLY A 1 101 ? -1.549 8.163 2.682 1.00 93.75 101 GLY A N 1
ATOM 786 C CA . GLY A 1 101 ? -0.453 9.121 2.843 1.00 93.75 101 GLY A CA 1
ATOM 787 C C . GLY A 1 101 ? 0.933 8.476 2.900 1.00 93.75 101 GLY A C 1
ATOM 788 O O . GLY A 1 101 ? 1.930 9.134 2.624 1.00 93.75 101 GLY A O 1
ATOM 789 N N . THR A 1 102 ? 1.014 7.186 3.218 1.00 95.94 102 THR A N 1
ATOM 790 C CA . THR A 1 102 ? 2.276 6.437 3.301 1.00 95.94 102 THR A CA 1
ATOM 791 C C . THR A 1 102 ? 2.556 5.568 2.074 1.00 95.94 102 THR A C 1
ATOM 793 O O . THR A 1 102 ? 3.494 4.765 2.085 1.00 95.94 102 THR A O 1
ATOM 796 N N . TYR A 1 103 ? 1.807 5.755 0.981 1.00 95.44 103 TYR A N 1
ATOM 797 C CA . TYR A 1 103 ? 1.980 5.004 -0.266 1.00 95.44 103 TYR A CA 1
ATOM 798 C C . TYR A 1 103 ? 3.429 4.994 -0.764 1.00 95.44 103 TYR A C 1
ATOM 800 O O . TYR A 1 103 ? 3.944 3.950 -1.170 1.00 95.44 103 TYR A O 1
ATOM 808 N N . TRP A 1 104 ? 4.119 6.136 -0.686 1.00 95.38 104 TRP A N 1
ATOM 809 C CA . TRP A 1 104 ? 5.527 6.224 -1.072 1.00 95.38 104 TRP A CA 1
ATOM 810 C C . TRP A 1 104 ? 6.398 5.214 -0.315 1.00 95.38 104 TRP A C 1
ATOM 812 O O . TRP A 1 104 ? 7.154 4.472 -0.941 1.00 95.38 104 TRP A O 1
ATOM 822 N N . LEU A 1 105 ? 6.237 5.127 1.008 1.00 95.44 105 LEU A N 1
ATOM 823 C CA . LEU A 1 105 ? 7.044 4.261 1.869 1.00 95.44 105 LEU A CA 1
ATOM 824 C C . LEU A 1 105 ? 6.709 2.778 1.654 1.00 95.44 105 LEU A C 1
ATOM 826 O O . LEU A 1 105 ? 7.607 1.937 1.626 1.00 95.44 105 LEU A O 1
ATOM 830 N N . GLN A 1 106 ? 5.435 2.460 1.407 1.00 95.50 106 GLN A N 1
ATOM 831 C CA . GLN A 1 106 ? 5.004 1.114 1.016 1.00 95.50 106 GLN A CA 1
ATOM 832 C C . GLN A 1 106 ? 5.704 0.672 -0.272 1.00 95.50 106 GLN A C 1
ATOM 834 O O . GLN A 1 106 ? 6.306 -0.399 -0.317 1.00 95.50 106 GLN A O 1
ATOM 839 N N . ARG A 1 107 ? 5.675 1.511 -1.317 1.00 94.50 107 ARG A N 1
ATOM 840 C CA . ARG A 1 107 ? 6.342 1.226 -2.596 1.00 94.50 107 ARG A CA 1
ATOM 841 C C . ARG A 1 107 ? 7.856 1.164 -2.457 1.00 94.50 107 ARG A C 1
ATOM 843 O O . ARG A 1 107 ? 8.472 0.323 -3.105 1.00 94.50 107 ARG A O 1
ATOM 850 N N . HIS A 1 108 ? 8.439 2.022 -1.625 1.00 93.06 108 HIS A N 1
ATOM 851 C CA . HIS A 1 108 ? 9.869 2.024 -1.338 1.00 93.06 108 HIS A CA 1
ATOM 852 C C . HIS A 1 108 ? 10.314 0.688 -0.728 1.00 93.06 108 HIS A C 1
ATOM 854 O O . HIS A 1 108 ? 11.281 0.100 -1.199 1.00 93.06 108 HIS A O 1
ATOM 860 N N . MET A 1 109 ? 9.558 0.164 0.242 1.00 93.75 109 MET A N 1
ATOM 861 C CA . MET A 1 109 ? 9.824 -1.143 0.845 1.00 93.75 109 MET A CA 1
ATOM 862 C C . MET A 1 109 ? 9.564 -2.300 -0.130 1.00 93.75 109 MET A C 1
ATOM 864 O O . MET A 1 109 ? 10.424 -3.157 -0.292 1.00 93.75 109 MET A O 1
ATOM 868 N N . ILE A 1 110 ? 8.408 -2.330 -0.803 1.00 93.25 110 ILE A N 1
ATOM 869 C CA . ILE A 1 110 ? 8.032 -3.414 -1.734 1.00 93.25 110 ILE A CA 1
ATOM 870 C C . ILE A 1 110 ? 9.039 -3.547 -2.879 1.00 93.25 110 ILE A C 1
ATOM 872 O O . ILE A 1 110 ? 9.366 -4.654 -3.293 1.00 93.25 110 ILE A O 1
ATOM 876 N N . ASN A 1 111 ? 9.528 -2.420 -3.394 1.00 92.31 111 ASN A N 1
ATOM 877 C CA . ASN A 1 111 ? 10.475 -2.396 -4.501 1.00 92.31 111 ASN A CA 1
ATOM 878 C C . ASN A 1 111 ? 11.944 -2.480 -4.037 1.00 92.31 111 ASN A C 1
ATOM 880 O O . ASN A 1 111 ? 12.838 -2.317 -4.872 1.00 92.31 111 ASN A O 1
ATOM 884 N N . ALA A 1 112 ? 12.211 -2.660 -2.739 1.00 91.75 112 ALA A N 1
ATOM 885 C CA . ALA A 1 112 ? 13.572 -2.710 -2.219 1.00 91.75 112 ALA A CA 1
ATOM 886 C C . ALA A 1 112 ? 14.355 -3.887 -2.821 1.00 91.75 112 ALA A C 1
ATOM 888 O O . ALA A 1 112 ? 13.794 -4.901 -3.238 1.00 91.75 112 ALA A O 1
ATOM 889 N N . THR A 1 113 ? 15.674 -3.729 -2.898 1.00 89.81 113 THR A N 1
ATOM 890 C CA . THR A 1 113 ? 16.594 -4.771 -3.363 1.00 89.81 113 THR A CA 1
ATOM 891 C C . THR A 1 113 ? 17.655 -4.978 -2.279 1.00 89.81 113 THR A C 1
ATOM 893 O O . THR A 1 113 ? 18.391 -4.030 -2.001 1.00 89.81 113 THR A O 1
ATOM 896 N N . PRO A 1 114 ? 17.740 -6.167 -1.645 1.00 90.62 114 PRO A N 1
ATOM 897 C CA . PRO A 1 114 ? 16.977 -7.391 -1.927 1.00 90.62 114 PRO A CA 1
ATOM 898 C C . PRO A 1 114 ? 15.477 -7.265 -1.613 1.00 90.62 114 PRO A C 1
ATOM 900 O O . PRO A 1 114 ? 15.079 -6.481 -0.753 1.00 90.62 114 PRO A O 1
ATOM 903 N N . SER A 1 115 ? 14.651 -8.041 -2.326 1.00 88.31 115 SER A N 1
ATOM 904 C CA . SER A 1 115 ? 13.198 -8.034 -2.122 1.00 88.31 115 SER A CA 1
ATOM 905 C C . SER A 1 115 ? 12.871 -8.521 -0.709 1.00 88.31 115 SER A C 1
ATOM 907 O O . SER A 1 115 ? 13.287 -9.629 -0.357 1.00 88.31 115 SER A O 1
ATOM 909 N N . PRO A 1 116 ? 12.097 -7.761 0.085 1.00 92.88 116 PRO A N 1
ATOM 910 C CA . PRO A 1 116 ? 11.634 -8.236 1.380 1.00 92.88 116 PRO A CA 1
ATOM 911 C C . PRO A 1 116 ? 10.656 -9.397 1.199 1.00 92.88 116 PRO A C 1
ATOM 913 O O . PRO A 1 116 ? 10.017 -9.546 0.148 1.00 92.88 116 PRO A O 1
ATOM 916 N N . THR A 1 117 ? 10.503 -10.215 2.236 1.00 94.31 117 THR A N 1
ATOM 917 C CA . THR A 1 117 ? 9.474 -11.252 2.234 1.00 94.31 117 THR A CA 1
ATOM 918 C C . THR A 1 117 ? 8.093 -10.632 2.454 1.00 94.31 117 THR A C 1
ATOM 920 O O . THR A 1 117 ? 7.942 -9.535 2.994 1.00 94.31 117 THR A O 1
ATOM 923 N N . ILE A 1 118 ? 7.039 -11.361 2.075 1.00 92.06 118 ILE A N 1
ATOM 924 C CA . ILE A 1 118 ? 5.660 -10.934 2.361 1.00 92.06 118 ILE A CA 1
ATOM 925 C C . ILE A 1 118 ? 5.433 -10.809 3.875 1.00 92.06 118 ILE A C 1
ATOM 927 O O . ILE A 1 118 ? 4.671 -9.943 4.300 1.00 92.06 118 ILE A O 1
ATOM 931 N N . ALA A 1 119 ? 6.088 -11.650 4.684 1.00 93.12 119 ALA A N 1
ATOM 932 C CA . ALA A 1 119 ? 6.013 -11.568 6.138 1.00 93.12 119 ALA A CA 1
ATOM 933 C C . ALA A 1 119 ? 6.595 -10.241 6.644 1.00 93.12 119 ALA A C 1
ATOM 935 O O . ALA A 1 119 ? 5.924 -9.551 7.403 1.00 93.12 119 ALA A O 1
ATOM 936 N N . ASP A 1 120 ? 7.759 -9.825 6.137 1.00 93.19 120 ASP A N 1
ATOM 937 C CA . ASP A 1 120 ? 8.384 -8.551 6.516 1.00 93.19 120 ASP A CA 1
ATOM 938 C C . ASP A 1 120 ? 7.486 -7.358 6.176 1.00 93.19 120 ASP A C 1
ATOM 940 O O . ASP A 1 120 ? 7.297 -6.454 6.994 1.00 93.19 120 ASP A O 1
ATOM 944 N N . ILE A 1 121 ? 6.884 -7.369 4.979 1.00 94.31 121 ILE A N 1
ATOM 945 C CA . ILE A 1 121 ? 5.949 -6.319 4.554 1.00 94.31 121 ILE A CA 1
ATOM 946 C C . ILE A 1 121 ? 4.718 -6.311 5.464 1.00 94.31 121 ILE A C 1
ATOM 948 O O . ILE A 1 121 ? 4.301 -5.240 5.891 1.00 94.31 121 ILE A O 1
ATOM 952 N N . LYS A 1 122 ? 4.147 -7.476 5.794 1.00 92.56 122 LYS A N 1
ATOM 953 C CA . LYS A 1 122 ? 2.990 -7.578 6.697 1.00 92.56 122 LYS A CA 1
ATOM 954 C C . LYS A 1 122 ? 3.294 -7.071 8.100 1.00 92.56 122 LYS A C 1
ATOM 956 O O . LYS A 1 122 ? 2.429 -6.432 8.686 1.00 92.56 122 LYS A O 1
ATOM 961 N N . THR A 1 123 ? 4.498 -7.318 8.609 1.00 92.50 123 THR A N 1
ATOM 962 C CA . THR A 1 123 ? 4.925 -6.808 9.914 1.00 92.50 123 THR A CA 1
ATOM 963 C C . THR A 1 123 ? 4.887 -5.284 9.935 1.00 92.50 123 THR A C 1
ATOM 965 O O . THR A 1 123 ? 4.303 -4.711 10.845 1.00 92.50 123 THR A O 1
ATOM 968 N N . LYS A 1 124 ? 5.436 -4.629 8.901 1.00 93.50 124 LYS A N 1
ATOM 969 C CA . LYS A 1 124 ? 5.472 -3.159 8.826 1.00 93.50 124 LYS A CA 1
ATOM 970 C C . LYS A 1 124 ? 4.170 -2.508 8.361 1.00 93.50 124 LYS A C 1
ATOM 972 O O . LYS A 1 124 ? 3.964 -1.322 8.614 1.00 93.50 124 LYS A O 1
ATOM 977 N N . TRP A 1 125 ? 3.335 -3.255 7.643 1.00 95.69 125 TRP A N 1
ATOM 978 C CA . TRP A 1 125 ? 2.108 -2.784 7.001 1.00 95.69 125 TRP A CA 1
ATOM 979 C C . TRP A 1 125 ? 0.947 -3.762 7.231 1.00 95.69 125 TRP A C 1
ATOM 981 O O . TRP A 1 125 ? 0.453 -4.378 6.278 1.00 95.69 125 TRP A O 1
ATOM 991 N N . PRO A 1 126 ? 0.469 -3.902 8.478 1.00 94.38 126 PRO A N 1
ATOM 992 C CA . PRO A 1 126 ? -0.515 -4.925 8.832 1.00 94.38 126 PRO A CA 1
ATOM 993 C C . PRO A 1 126 ? -1.841 -4.775 8.071 1.00 94.38 126 PRO A C 1
ATOM 995 O O . PRO A 1 126 ? -2.442 -5.767 7.658 1.00 94.38 126 PRO A O 1
ATOM 998 N N . TYR A 1 127 ? -2.266 -3.539 7.797 1.00 94.94 127 TYR A N 1
ATOM 999 C CA . TYR A 1 127 ? -3.520 -3.271 7.089 1.00 94.94 127 TYR A CA 1
ATOM 1000 C C . TYR A 1 127 ? -3.415 -3.299 5.562 1.00 94.94 127 TYR A C 1
ATOM 1002 O O . TYR A 1 127 ? -4.448 -3.383 4.899 1.00 94.94 127 TYR A O 1
ATOM 1010 N N . LEU A 1 128 ? -2.213 -3.271 4.974 1.00 94.75 128 LEU A N 1
ATOM 1011 C CA . LEU A 1 128 ? -2.032 -3.143 3.518 1.00 94.75 128 LEU A CA 1
ATOM 1012 C C . LEU A 1 128 ? -2.705 -4.275 2.728 1.00 94.75 128 LEU A C 1
ATOM 1014 O O . LEU A 1 128 ? -3.184 -4.065 1.618 1.00 94.75 128 LEU A O 1
ATOM 1018 N N . PHE A 1 129 ? -2.771 -5.469 3.320 1.00 92.25 129 PHE A N 1
ATOM 1019 C CA . PHE A 1 129 ? -3.349 -6.664 2.700 1.00 92.25 129 PHE A CA 1
ATOM 1020 C C . PHE A 1 129 ? -4.838 -6.869 3.005 1.00 92.25 129 PHE A C 1
ATOM 1022 O O . PHE A 1 129 ? -5.403 -7.896 2.633 1.00 92.25 129 PHE A O 1
ATOM 1029 N N . THR A 1 130 ? -5.484 -5.918 3.678 1.00 92.56 130 THR A N 1
ATOM 1030 C CA . THR A 1 130 ? -6.942 -5.933 3.841 1.00 92.56 130 THR A CA 1
ATOM 1031 C C . THR A 1 130 ? -7.618 -5.527 2.535 1.00 92.56 130 THR A C 1
ATOM 1033 O O . THR A 1 130 ? -7.050 -4.784 1.734 1.00 92.56 130 THR A O 1
ATOM 1036 N N . GLN A 1 131 ? -8.837 -6.019 2.308 1.00 89.94 131 GLN A N 1
ATOM 1037 C CA . GLN A 1 131 ? -9.544 -5.848 1.037 1.00 89.94 131 GLN A CA 1
ATOM 1038 C C . GLN A 1 131 ? -9.668 -4.374 0.620 1.00 89.94 131 GLN A C 1
ATOM 1040 O O . GLN A 1 131 ? -9.378 -4.018 -0.519 1.00 89.94 131 GLN A O 1
ATOM 1045 N N . ARG A 1 132 ? -10.029 -3.498 1.559 1.00 90.81 132 ARG A N 1
ATOM 1046 C CA . ARG A 1 132 ? -10.121 -2.058 1.320 1.00 90.81 132 ARG A CA 1
ATOM 1047 C C . ARG A 1 132 ? -8.793 -1.455 0.857 1.00 90.81 132 ARG A C 1
ATOM 1049 O O . ARG A 1 132 ? -8.741 -0.760 -0.157 1.00 90.81 132 ARG A O 1
ATOM 1056 N N . HIS A 1 133 ? -7.719 -1.727 1.591 1.00 93.50 133 HIS A N 1
ATOM 1057 C CA . HIS A 1 133 ? -6.424 -1.100 1.347 1.00 93.50 133 HIS A CA 1
ATOM 1058 C C . HIS A 1 133 ? -5.700 -1.678 0.132 1.00 93.50 133 HIS A C 1
ATOM 1060 O O . HIS A 1 133 ? -5.031 -0.924 -0.569 1.00 93.50 133 HIS A O 1
ATOM 1066 N N . ILE A 1 134 ? -5.875 -2.966 -0.183 1.00 92.88 134 ILE A N 1
ATOM 1067 C CA . ILE A 1 134 ? -5.291 -3.542 -1.400 1.00 92.88 134 ILE A CA 1
ATOM 1068 C C . ILE A 1 134 ? -5.955 -2.970 -2.656 1.00 92.88 134 ILE A C 1
ATOM 1070 O O . ILE A 1 134 ? -5.265 -2.700 -3.639 1.00 92.88 134 ILE A O 1
ATOM 1074 N N . TYR A 1 135 ? -7.269 -2.713 -2.615 1.00 91.31 135 TYR A N 1
ATOM 1075 C CA . TYR A 1 135 ? -7.952 -2.011 -3.698 1.00 91.31 135 TYR A CA 1
ATOM 1076 C C . TYR A 1 135 ? -7.475 -0.568 -3.803 1.00 91.31 135 TYR A C 1
ATOM 1078 O O . TYR A 1 135 ? -7.059 -0.170 -4.884 1.00 91.31 135 TYR A O 1
ATOM 1086 N N . GLY A 1 136 ? -7.416 0.181 -2.699 1.00 91.69 136 GLY A N 1
ATOM 1087 C CA . GLY A 1 136 ? -6.876 1.545 -2.713 1.00 91.69 136 GLY A CA 1
ATOM 1088 C C . GLY A 1 136 ? -5.443 1.611 -3.257 1.00 91.69 136 GLY A C 1
ATOM 1089 O O . GLY A 1 136 ? -5.136 2.432 -4.120 1.00 91.69 136 GLY A O 1
ATOM 1090 N N . HIS A 1 137 ? -4.573 0.690 -2.835 1.00 93.06 137 HIS A N 1
ATOM 1091 C CA . HIS A 1 137 ? -3.199 0.600 -3.327 1.00 93.06 137 HIS A CA 1
ATOM 1092 C C . HIS A 1 137 ? -3.145 0.277 -4.827 1.00 93.06 137 HIS A C 1
ATOM 1094 O O . HIS A 1 137 ? -2.342 0.856 -5.558 1.00 93.06 137 HIS A O 1
ATOM 1100 N N . PHE A 1 138 ? -4.008 -0.623 -5.309 1.00 90.25 138 PHE A N 1
ATOM 1101 C CA . PHE A 1 138 ? -4.131 -0.935 -6.734 1.00 90.25 138 PHE A CA 1
ATOM 1102 C C . PHE A 1 138 ? -4.590 0.276 -7.553 1.00 90.25 138 PHE A C 1
ATOM 1104 O O . PHE A 1 138 ? -4.023 0.551 -8.615 1.00 90.25 138 PHE A O 1
ATOM 1111 N N . GLU A 1 139 ? -5.590 1.011 -7.065 1.00 90.25 139 GLU A N 1
ATOM 1112 C CA . GLU A 1 139 ? -6.095 2.210 -7.734 1.00 90.25 139 GLU A CA 1
ATOM 1113 C C . GLU A 1 139 ? -5.002 3.274 -7.836 1.00 90.25 139 GLU A C 1
ATOM 1115 O O . GLU A 1 139 ? -4.785 3.826 -8.913 1.00 90.25 139 GLU A O 1
ATOM 1120 N N . GLN A 1 140 ? -4.234 3.499 -6.767 1.00 90.38 140 GLN A N 1
ATOM 1121 C CA . GLN A 1 140 ? -3.092 4.414 -6.807 1.00 90.38 140 GLN A CA 1
ATOM 1122 C C . GLN A 1 140 ? -1.986 3.934 -7.754 1.00 90.38 140 GLN A C 1
ATOM 1124 O O . GLN A 1 140 ? -1.375 4.744 -8.450 1.00 90.38 140 GLN A O 1
ATOM 1129 N N . LEU A 1 141 ? -1.734 2.626 -7.812 1.00 90.38 141 LEU A N 1
ATOM 1130 C CA . LEU A 1 141 ? -0.694 2.046 -8.656 1.00 90.38 141 LEU A CA 1
ATOM 1131 C C . LEU A 1 141 ? -1.014 2.135 -10.149 1.00 90.38 141 LEU A C 1
ATOM 1133 O O . LEU A 1 141 ? -0.095 2.296 -10.952 1.00 90.38 141 LEU A O 1
ATOM 1137 N N . THR A 1 142 ? -2.284 1.985 -10.520 1.00 85.88 142 THR A N 1
ATOM 1138 C CA . THR A 1 142 ? -2.727 1.857 -11.918 1.00 85.88 142 THR A CA 1
ATOM 1139 C C . THR A 1 142 ? -3.494 3.069 -12.438 1.00 85.88 142 THR A C 1
ATOM 1141 O O . THR A 1 142 ? -3.705 3.168 -13.643 1.00 85.88 142 THR A O 1
ATOM 1144 N N . ASP A 1 143 ? -3.882 3.998 -11.560 1.00 83.38 143 ASP A N 1
ATOM 1145 C CA . ASP A 1 143 ? -4.776 5.129 -11.852 1.00 83.38 143 ASP A CA 1
ATOM 1146 C C . ASP A 1 143 ? -6.157 4.690 -12.388 1.00 83.38 143 ASP A C 1
ATOM 1148 O O . ASP A 1 143 ? -6.864 5.444 -13.054 1.00 83.38 143 ASP A O 1
ATOM 1152 N N . LYS A 1 144 ? -6.552 3.440 -12.109 1.00 78.75 144 LYS A N 1
ATOM 1153 C CA . LYS A 1 144 ? -7.826 2.842 -12.527 1.00 78.75 144 LYS A CA 1
ATOM 1154 C C . LYS A 1 144 ? -8.669 2.496 -11.321 1.00 78.75 144 LYS A C 1
ATOM 1156 O O . LYS A 1 144 ? -8.172 1.873 -10.393 1.00 78.75 144 LYS A O 1
ATOM 1161 N N . LYS A 1 145 ? -9.966 2.799 -11.381 1.00 75.06 145 LYS A N 1
ATOM 1162 C CA . LYS A 1 145 ? -10.908 2.396 -10.330 1.00 75.06 145 LYS A CA 1
ATOM 1163 C C . LYS A 1 145 ? -11.066 0.876 -10.307 1.00 75.06 145 LYS A C 1
ATOM 1165 O O . LYS A 1 145 ? -11.334 0.260 -11.339 1.00 75.06 145 LYS A O 1
ATOM 1170 N N . SER A 1 146 ? -10.994 0.285 -9.122 1.00 60.69 146 SER A N 1
ATOM 1171 C CA . SER A 1 146 ? -11.205 -1.146 -8.879 1.00 60.69 146 SER A CA 1
ATOM 1172 C C . SER A 1 146 ? -12.576 -1.617 -9.391 1.00 60.69 146 SER A C 1
ATOM 1174 O O . SER A 1 146 ? -12.675 -2.665 -10.024 1.00 60.69 146 SER A O 1
ATOM 1176 N N . ALA A 1 147 ? -13.619 -0.791 -9.258 1.00 59.62 147 ALA A N 1
ATOM 1177 C CA . ALA A 1 147 ? -14.959 -1.053 -9.795 1.00 59.62 147 ALA A CA 1
ATOM 1178 C C . ALA A 1 147 ? -14.997 -1.257 -11.326 1.00 59.62 147 ALA A C 1
ATOM 1180 O O . ALA A 1 147 ? -15.782 -2.064 -11.821 1.00 59.62 147 ALA A O 1
ATOM 1181 N N . GLN A 1 148 ? -14.127 -0.578 -12.086 1.00 52.84 148 GLN A N 1
ATOM 1182 C CA . GLN A 1 148 ? -14.042 -0.756 -13.543 1.00 52.84 148 GLN A CA 1
ATOM 1183 C C . GLN A 1 148 ? -13.413 -2.104 -13.916 1.00 52.84 148 GLN A C 1
ATOM 1185 O O . GLN A 1 148 ? -13.745 -2.662 -14.957 1.00 52.84 148 GLN A O 1
ATOM 1190 N N . MET A 1 149 ? -12.553 -2.657 -13.053 1.00 50.91 149 MET A N 1
ATOM 1191 C CA . MET A 1 149 ? -12.013 -4.006 -13.227 1.00 50.91 149 MET A CA 1
ATOM 1192 C C . MET A 1 149 ? -13.070 -5.078 -12.972 1.00 50.91 149 MET A C 1
ATOM 1194 O O . MET A 1 149 ? -13.148 -6.033 -13.738 1.00 50.91 149 MET A O 1
ATOM 1198 N N . PHE A 1 150 ? -13.932 -4.915 -11.966 1.00 49.94 150 PHE A N 1
ATOM 1199 C CA . PHE A 1 150 ? -15.004 -5.883 -11.709 1.00 49.94 150 PHE A CA 1
ATOM 1200 C C . PHE A 1 150 ? -16.019 -5.966 -12.856 1.00 49.94 150 PHE A C 1
ATOM 1202 O O . PHE A 1 150 ? -16.473 -7.062 -13.169 1.00 49.94 150 PHE A O 1
ATOM 1209 N N . GLY A 1 151 ? -16.289 -4.862 -13.563 1.00 42.09 151 GLY A N 1
ATOM 1210 C CA . GLY A 1 151 ? -17.092 -4.882 -14.795 1.00 42.09 151 GLY A CA 1
ATOM 1211 C C . GLY A 1 151 ? -16.494 -5.736 -15.926 1.00 42.09 151 GLY A C 1
ATOM 1212 O O . GLY A 1 151 ? -17.233 -6.222 -16.775 1.00 42.09 151 GLY A O 1
ATOM 1213 N N . ILE A 1 152 ? -15.176 -5.966 -15.913 1.00 43.91 152 ILE A N 1
ATOM 1214 C CA . ILE A 1 152 ? -14.472 -6.854 -16.853 1.00 43.91 152 ILE A CA 1
ATOM 1215 C C . ILE A 1 152 ? -14.402 -8.285 -16.294 1.00 43.91 152 ILE A C 1
ATOM 1217 O O . ILE A 1 152 ? -14.472 -9.242 -17.050 1.00 43.91 152 ILE A O 1
ATOM 1221 N N . VAL A 1 153 ? -14.313 -8.458 -14.972 1.00 41.91 153 VAL A N 1
ATOM 1222 C CA . VAL A 1 153 ? -14.210 -9.780 -14.322 1.00 41.91 153 VAL A CA 1
ATOM 1223 C C . VAL A 1 153 ? -15.545 -10.542 -14.301 1.00 41.91 153 VAL A C 1
ATOM 1225 O O . VAL A 1 153 ? -15.539 -11.772 -14.315 1.00 41.91 153 VAL A O 1
ATOM 1228 N N . TYR A 1 154 ? -16.697 -9.862 -14.357 1.00 40.94 154 TYR A N 1
ATOM 1229 C CA . TYR A 1 154 ? -17.997 -10.538 -14.510 1.00 40.94 154 TYR A CA 1
ATOM 1230 C C . TYR A 1 154 ? -18.196 -11.217 -15.884 1.00 40.94 154 TYR A C 1
ATOM 1232 O O . TYR A 1 154 ? -19.162 -11.961 -16.037 1.00 40.94 154 TYR A O 1
ATOM 1240 N N . SER A 1 155 ? -17.282 -11.045 -16.854 1.00 36.88 155 SER A N 1
ATOM 1241 C CA . SER A 1 155 ? -17.258 -11.846 -18.094 1.00 36.88 155 SER A CA 1
ATOM 1242 C C . SER A 1 155 ? -16.404 -13.123 -18.007 1.00 36.88 155 SER A C 1
ATOM 1244 O O . SER A 1 155 ? -16.272 -13.844 -18.995 1.00 36.88 155 SER A O 1
ATOM 1246 N N . GLY A 1 156 ? -15.921 -13.477 -16.811 1.00 42.78 156 GLY A N 1
ATOM 1247 C CA . GLY A 1 156 ? -15.393 -14.803 -16.509 1.00 42.78 156 GLY A CA 1
ATOM 1248 C C . GLY A 1 156 ? -13.883 -14.848 -16.292 1.00 42.78 156 GLY A C 1
ATOM 1249 O O . GLY A 1 156 ? -13.103 -14.151 -16.931 1.00 42.78 156 GLY A O 1
ATOM 1250 N N . VAL A 1 157 ? -13.493 -15.777 -15.417 1.00 38.91 157 VAL A N 1
ATOM 1251 C CA . VAL A 1 157 ? -12.123 -16.163 -15.044 1.00 38.91 157 VAL A CA 1
ATOM 1252 C C . VAL A 1 157 ? -11.501 -15.326 -13.917 1.00 38.91 157 VAL A C 1
ATOM 1254 O O . VAL A 1 157 ? -10.603 -14.510 -14.109 1.00 38.91 157 VAL A O 1
ATOM 1257 N N . TRP A 1 158 ? -11.908 -15.639 -12.686 1.00 32.00 158 TRP A N 1
ATOM 1258 C CA . TRP A 1 158 ? -11.051 -15.482 -11.509 1.00 32.00 158 TRP A CA 1
ATOM 1259 C C . TRP A 1 158 ? -10.816 -16.853 -10.873 1.00 32.00 158 TRP A C 1
ATOM 1261 O O . TRP A 1 158 ? -11.482 -17.264 -9.929 1.00 32.00 158 TRP A O 1
ATOM 1271 N N . THR A 1 159 ? -9.849 -17.585 -11.418 1.00 38.56 159 THR A N 1
ATOM 1272 C CA . THR A 1 159 ? -9.171 -18.668 -10.701 1.00 38.56 159 THR A CA 1
ATOM 1273 C C . THR A 1 159 ? -7.689 -18.342 -10.663 1.00 38.56 159 THR A C 1
ATOM 1275 O O . THR A 1 159 ? -7.067 -18.199 -11.714 1.00 38.56 159 THR A O 1
ATOM 1278 N N . ASN A 1 160 ? -7.158 -18.300 -9.439 1.00 33.44 160 ASN A N 1
ATOM 1279 C CA . ASN A 1 160 ? -5.757 -18.161 -9.026 1.00 33.44 160 ASN A CA 1
ATOM 1280 C C . ASN A 1 160 ? -5.304 -16.753 -8.618 1.00 33.44 160 ASN A C 1
ATOM 1282 O O . ASN A 1 160 ? -4.791 -15.952 -9.392 1.00 33.44 160 ASN A O 1
ATOM 1286 N N . HIS A 1 161 ? -5.411 -16.521 -7.311 1.00 41.34 161 HIS A N 1
ATOM 1287 C CA . HIS A 1 161 ? -4.806 -15.419 -6.578 1.00 41.34 161 HIS A CA 1
ATOM 1288 C C . HIS A 1 161 ? -3.290 -15.660 -6.423 1.00 41.34 161 HIS A C 1
ATOM 1290 O O . HIS A 1 161 ? -2.807 -16.083 -5.374 1.00 41.34 161 HIS A O 1
ATOM 1296 N N . LYS A 1 162 ? -2.520 -15.452 -7.495 1.00 44.47 162 LYS A N 1
ATOM 1297 C CA . LYS A 1 162 ? -1.054 -15.348 -7.456 1.00 44.47 162 LYS A CA 1
ATOM 1298 C C . LYS A 1 162 ? -0.597 -14.467 -8.620 1.00 44.47 162 LYS A C 1
ATOM 1300 O O . LYS A 1 162 ? -0.987 -14.729 -9.747 1.00 44.47 162 LYS A O 1
ATOM 1305 N N . LEU A 1 163 ? 0.270 -13.493 -8.318 1.00 45.12 163 LEU A N 1
ATOM 1306 C CA . LEU A 1 163 ? 0.967 -12.565 -9.234 1.00 45.12 163 LEU A CA 1
ATOM 1307 C C . LEU A 1 163 ? 0.189 -11.304 -9.654 1.00 45.12 163 LEU A C 1
ATOM 1309 O O . LEU A 1 163 ? -0.347 -11.227 -10.751 1.00 45.12 163 LEU A O 1
ATOM 1313 N N . ILE A 1 164 ? 0.228 -10.257 -8.820 1.00 49.19 164 ILE A N 1
ATOM 1314 C CA . ILE A 1 164 ? -0.018 -8.868 -9.278 1.00 49.19 164 ILE A CA 1
ATOM 1315 C C . ILE A 1 164 ? 1.173 -7.929 -8.976 1.00 49.19 164 ILE A C 1
ATOM 1317 O O . ILE A 1 164 ? 1.237 -6.825 -9.501 1.00 49.19 164 ILE A O 1
ATOM 1321 N N . PHE A 1 165 ? 2.189 -8.359 -8.214 1.00 40.12 165 PHE A N 1
ATOM 1322 C CA . PHE A 1 165 ? 3.212 -7.434 -7.691 1.00 40.12 165 PHE A CA 1
ATOM 1323 C C . PHE A 1 165 ? 4.672 -7.738 -8.047 1.00 40.12 165 PHE A C 1
ATOM 1325 O O . PHE A 1 165 ? 5.569 -7.188 -7.416 1.00 40.12 165 PHE A O 1
ATOM 1332 N N . GLN A 1 166 ? 4.952 -8.545 -9.071 1.00 35.34 166 GLN A N 1
ATOM 1333 C CA . GLN A 1 166 ? 6.336 -8.823 -9.463 1.00 35.34 166 GLN A CA 1
ATOM 1334 C C . GLN A 1 166 ? 6.641 -8.198 -10.825 1.00 35.34 166 GLN A C 1
ATOM 1336 O O . GLN A 1 166 ? 6.115 -8.628 -11.850 1.00 35.34 166 GLN A O 1
ATOM 1341 N N . LYS A 1 167 ? 7.496 -7.163 -10.834 1.00 40.56 167 LYS A N 1
ATOM 1342 C CA . LYS A 1 167 ? 8.207 -6.747 -12.047 1.00 40.56 167 LYS A CA 1
ATOM 1343 C C . LYS A 1 167 ? 8.931 -7.986 -12.579 1.00 40.56 167 LYS A C 1
ATOM 1345 O O . LYS A 1 167 ? 9.744 -8.564 -11.864 1.00 40.56 167 LYS A O 1
ATOM 1350 N N . GLN A 1 168 ? 8.655 -8.377 -13.819 1.00 38.22 168 GLN A N 1
ATOM 1351 C CA . GLN A 1 168 ? 9.551 -9.259 -14.558 1.00 38.22 168 GLN A CA 1
ATOM 1352 C C . GLN A 1 168 ? 10.866 -8.500 -14.773 1.00 38.22 168 GLN A C 1
ATOM 1354 O O . GLN A 1 168 ? 10.976 -7.644 -15.649 1.00 38.22 168 GLN A O 1
ATOM 1359 N N . THR A 1 169 ? 11.847 -8.749 -13.914 1.00 38.12 169 THR A N 1
ATOM 1360 C CA . THR A 1 169 ? 13.254 -8.471 -14.199 1.00 38.12 169 THR A CA 1
ATOM 1361 C C . THR A 1 169 ? 13.719 -9.517 -15.206 1.00 38.12 169 THR A C 1
ATOM 1363 O O . THR A 1 169 ? 13.905 -10.673 -14.835 1.00 38.12 169 THR A O 1
ATOM 1366 N N . ASN A 1 170 ? 13.848 -9.126 -16.476 1.00 33.91 170 ASN A N 1
ATOM 1367 C CA . ASN A 1 170 ? 14.559 -9.921 -17.475 1.00 33.91 170 ASN A CA 1
ATOM 1368 C C . ASN A 1 170 ? 16.062 -9.694 -17.294 1.00 33.91 170 ASN A C 1
ATOM 1370 O O . ASN A 1 170 ? 16.516 -8.546 -17.290 1.00 33.91 170 ASN A O 1
ATOM 1374 N N . GLN A 1 171 ? 16.777 -10.801 -17.110 1.00 31.55 171 GLN A N 1
ATOM 1375 C CA . GLN A 1 171 ? 18.217 -10.927 -17.299 1.00 31.55 171 GLN A CA 1
ATOM 1376 C C . GLN A 1 171 ? 18.494 -11.244 -18.771 1.00 31.55 171 GLN A C 1
ATOM 1378 O O . GLN A 1 171 ? 17.618 -11.891 -19.394 1.00 31.55 171 GLN A O 1
#

pLDDT: mean 74.05, std 22.21, range [31.55, 96.75]